Protein AF-A0A2A4N615-F1 (afdb_monomer_lite)

Secondary structure (DSSP, 8-state):
-HHHHHHHHHHHHHHHHHTTTTS-TTHHHHHHHHHHHHHHHHHHHHHHHHHIIIIITTTS-HHHHHHHHHHHHHHHHHHHHHHHHHHHHHIIIII-HHHHHHHHHHHHHHHHHHHHS--HHHH--

pLDDT: mean 89.24, std 6.61, range [60.47, 95.69]

Foldseek 3Di:
DVVVVVVVVVVVVVVCVVCPVVDDPVVVVVVVLVVVVVCLVVVCLVCQLVCQQVPVVVVDDSVVSNVVSVVVSVVVVVCVVVVVVVLVVCCVPPQPPVRSSVVVVVVSVQLVVLVVDPDSVSPVD

Radius of gyration: 18.99 Å; chains: 1; bounding box: 41×28×54 Å

Structure (mmCIF, N/CA/C/O backbone):
data_AF-A0A2A4N615-F1
#
_entry.id   AF-A0A2A4N615-F1
#
loop_
_atom_site.group_PDB
_atom_site.id
_atom_site.type_symbol
_atom_site.label_atom_id
_atom_site.label_alt_id
_atom_site.label_comp_id
_atom_site.label_asym_id
_atom_site.label_entity_id
_atom_site.label_seq_id
_atom_site.pdbx_PDB_ins_code
_atom_site.Cartn_x
_atom_site.Cartn_y
_atom_site.Cartn_z
_atom_site.occupancy
_atom_site.B_iso_or_equiv
_atom_site.auth_seq_id
_atom_site.auth_comp_id
_atom_site.auth_asym_id
_atom_site.auth_atom_id
_atom_site.pdbx_PDB_model_num
ATOM 1 N N . MET A 1 1 ? 21.544 -15.198 14.644 1.00 79.88 1 MET A N 1
ATOM 2 C CA . MET A 1 1 ? 20.299 -14.829 13.930 1.00 79.88 1 MET A CA 1
ATOM 3 C C . MET A 1 1 ? 19.047 -15.210 14.719 1.00 79.88 1 MET A C 1
ATOM 5 O O . MET A 1 1 ? 18.307 -14.312 15.085 1.00 79.88 1 MET A O 1
ATOM 9 N N . ILE A 1 2 ? 18.838 -16.485 15.072 1.00 90.00 2 ILE A N 1
ATOM 10 C CA . ILE A 1 2 ? 17.655 -16.934 15.843 1.00 90.00 2 ILE A CA 1
ATOM 11 C C . ILE A 1 2 ? 17.536 -16.227 17.208 1.00 90.00 2 ILE A C 1
ATOM 13 O O . ILE A 1 2 ? 16.464 -15.747 17.554 1.00 90.00 2 ILE A O 1
ATOM 17 N N . GLY A 1 3 ? 18.645 -16.063 17.940 1.00 92.31 3 GLY A N 1
ATOM 18 C CA . GLY A 1 3 ? 18.641 -15.360 19.232 1.00 92.31 3 GLY A CA 1
ATOM 19 C C . GLY A 1 3 ? 18.181 -13.897 19.164 1.00 92.31 3 GLY A C 1
ATOM 20 O O . GLY A 1 3 ? 17.499 -13.439 20.073 1.00 92.31 3 GLY A O 1
ATOM 21 N N . ALA A 1 4 ? 18.474 -13.190 18.065 1.00 89.44 4 ALA A N 1
ATOM 22 C CA . ALA A 1 4 ? 18.046 -11.802 17.872 1.00 89.44 4 ALA A CA 1
ATOM 23 C C . ALA A 1 4 ? 16.530 -11.707 17.630 1.00 89.44 4 ALA A C 1
ATOM 25 O O . ALA A 1 4 ? 15.853 -10.842 18.180 1.00 89.44 4 ALA A O 1
ATOM 26 N N . TRP A 1 5 ? 15.972 -12.647 16.864 1.00 89.69 5 TRP A N 1
ATOM 27 C CA . TRP A 1 5 ? 14.527 -12.735 16.648 1.00 89.69 5 TRP A CA 1
ATOM 28 C C . TRP A 1 5 ? 13.774 -13.086 17.929 1.00 89.69 5 TRP A C 1
ATOM 30 O O . TRP A 1 5 ? 12.744 -12.482 18.218 1.00 89.69 5 TRP A O 1
ATOM 40 N N . VAL A 1 6 ? 14.319 -13.999 18.736 1.00 92.75 6 VAL A N 1
ATOM 41 C CA . VAL A 1 6 ? 13.751 -14.337 20.047 1.00 92.75 6 VAL A CA 1
ATOM 42 C C . VAL A 1 6 ? 13.791 -13.129 20.986 1.00 92.75 6 VAL A C 1
ATOM 44 O O . VAL A 1 6 ? 12.781 -12.826 21.618 1.00 92.75 6 VAL A O 1
ATOM 47 N N . SER A 1 7 ? 14.902 -12.382 21.039 1.00 91.81 7 SER A N 1
ATOM 48 C CA . SER A 1 7 ? 14.980 -11.174 21.871 1.00 91.81 7 SER A CA 1
ATOM 49 C C . SER A 1 7 ? 13.999 -10.090 21.428 1.00 91.81 7 SER A C 1
ATOM 51 O O . SER A 1 7 ? 13.368 -9.463 22.275 1.00 91.81 7 SER A O 1
ATOM 53 N N . VAL A 1 8 ? 13.817 -9.901 20.116 1.00 89.94 8 VAL A N 1
ATOM 54 C CA . VAL A 1 8 ? 12.837 -8.947 19.576 1.00 89.94 8 VAL A CA 1
ATOM 55 C C . VAL A 1 8 ? 11.418 -9.381 19.929 1.00 89.94 8 VAL A C 1
ATOM 57 O O . VAL A 1 8 ? 10.641 -8.559 20.401 1.00 89.94 8 VAL A O 1
ATOM 60 N N . ALA A 1 9 ? 11.082 -10.663 19.775 1.00 89.38 9 ALA A N 1
ATOM 61 C CA . ALA A 1 9 ? 9.756 -11.174 20.115 1.00 89.38 9 ALA A CA 1
ATOM 62 C C . ALA A 1 9 ? 9.424 -10.971 21.604 1.00 89.38 9 ALA A C 1
ATOM 64 O O . ALA A 1 9 ? 8.332 -10.507 21.937 1.00 89.38 9 ALA A O 1
ATOM 65 N N . ILE A 1 10 ? 10.382 -11.253 22.493 1.00 92.19 10 ILE A N 1
ATOM 66 C CA . ILE A 1 10 ? 10.235 -11.034 23.939 1.00 92.19 10 ILE A CA 1
ATOM 67 C C . ILE A 1 10 ? 10.065 -9.542 24.246 1.00 92.19 10 ILE A C 1
ATOM 69 O O . ILE A 1 10 ? 9.176 -9.170 25.012 1.00 92.19 10 ILE A O 1
ATOM 73 N N . TRP A 1 11 ? 10.882 -8.682 23.636 1.00 91.06 11 TRP A N 1
ATOM 74 C CA . TRP A 1 11 ? 10.827 -7.235 23.840 1.00 91.06 11 TRP A CA 1
ATOM 75 C C . TRP A 1 11 ? 9.506 -6.626 23.355 1.00 91.06 11 TRP A C 1
ATOM 77 O O . TRP A 1 11 ? 8.873 -5.868 24.089 1.00 91.06 11 TRP A O 1
ATOM 87 N N . VAL A 1 12 ? 9.038 -7.017 22.166 1.00 87.44 12 VAL A N 1
ATOM 88 C CA . VAL A 1 12 ? 7.739 -6.595 21.622 1.00 87.44 12 VAL A CA 1
ATOM 89 C C . VAL A 1 12 ? 6.607 -7.047 22.541 1.00 87.44 12 VAL A C 1
ATOM 91 O O . VAL A 1 12 ? 5.756 -6.239 22.906 1.00 87.44 12 VAL A O 1
ATOM 94 N N . PHE A 1 13 ? 6.612 -8.310 22.978 1.00 88.25 13 PHE A N 1
ATOM 95 C CA . PHE A 1 13 ? 5.601 -8.818 23.904 1.00 88.25 13 PHE A CA 1
ATOM 96 C C . PHE A 1 13 ? 5.590 -8.043 25.230 1.00 88.25 13 PHE A C 1
ATOM 98 O O . PHE A 1 13 ? 4.523 -7.678 25.731 1.00 88.25 13 PHE A O 1
ATOM 105 N N . TYR A 1 14 ? 6.771 -7.749 25.779 1.00 90.25 14 TYR A N 1
ATOM 106 C CA . TYR A 1 14 ? 6.914 -6.968 27.003 1.00 90.25 14 TYR A CA 1
ATOM 107 C C . TYR A 1 14 ? 6.340 -5.554 26.852 1.00 90.25 14 TYR A C 1
ATOM 109 O O . TYR A 1 14 ? 5.554 -5.127 27.698 1.00 90.25 14 TYR A O 1
ATOM 117 N N . ILE A 1 15 ? 6.669 -4.852 25.763 1.00 86.31 15 ILE A N 1
ATOM 118 C CA . ILE A 1 15 ? 6.143 -3.507 25.490 1.00 86.31 15 ILE A CA 1
ATOM 119 C C . ILE A 1 15 ? 4.624 -3.536 25.370 1.00 86.31 15 ILE A C 1
ATOM 121 O O . ILE A 1 15 ? 3.945 -2.759 26.039 1.00 86.31 15 ILE A O 1
ATOM 125 N N . LEU A 1 16 ? 4.076 -4.453 24.571 1.00 85.62 16 LEU A N 1
ATOM 126 C CA . LEU A 1 16 ? 2.629 -4.553 24.376 1.00 85.62 16 LEU A CA 1
ATOM 127 C C . LEU A 1 16 ? 1.892 -4.761 25.699 1.00 85.62 16 LEU A C 1
ATOM 129 O O . LEU A 1 16 ? 0.854 -4.146 25.934 1.00 85.62 16 LEU A O 1
ATOM 133 N N . ARG A 1 17 ? 2.444 -5.594 26.587 1.00 84.50 17 ARG A N 1
ATOM 134 C CA . ARG A 1 17 ? 1.855 -5.846 27.903 1.00 84.50 17 ARG A CA 1
ATOM 135 C C . ARG A 1 17 ? 2.011 -4.647 28.837 1.00 84.50 17 ARG A C 1
ATOM 137 O O . ARG A 1 17 ? 1.040 -4.268 29.485 1.00 84.50 17 ARG A O 1
ATOM 144 N N . SER A 1 18 ? 3.188 -4.022 28.860 1.00 86.19 18 SER A N 1
ATOM 145 C CA . SER A 1 18 ? 3.471 -2.830 29.669 1.00 86.19 18 SER A CA 1
ATOM 146 C C . SER A 1 18 ? 2.576 -1.641 29.310 1.00 86.19 18 SER A C 1
ATOM 148 O O . SER A 1 18 ? 2.255 -0.849 30.189 1.00 86.19 18 SER A O 1
ATOM 150 N N . GLN A 1 19 ? 2.171 -1.518 28.046 1.00 82.19 19 GLN A N 1
ATOM 151 C CA . GLN A 1 19 ? 1.382 -0.393 27.539 1.00 82.19 19 GLN A CA 1
ATOM 152 C C . GLN A 1 19 ? -0.134 -0.676 27.478 1.00 82.19 19 GLN A C 1
ATOM 154 O O . GLN A 1 19 ? -0.917 0.213 27.142 1.00 82.19 19 GLN A O 1
ATOM 159 N N . SER A 1 20 ? -0.566 -1.897 27.816 1.00 77.75 20 SER A N 1
ATOM 160 C CA . SER A 1 20 ? -1.962 -2.347 27.661 1.00 77.75 20 SER A CA 1
ATOM 161 C C . SER A 1 20 ? -2.978 -1.645 28.571 1.00 77.75 20 SER A C 1
ATOM 163 O O . SER A 1 20 ? -4.147 -1.555 28.206 1.00 77.75 20 SER A O 1
ATOM 165 N N . GLU A 1 21 ? -2.535 -1.122 29.717 1.00 78.00 21 GLU A N 1
ATOM 166 C CA . GLU A 1 21 ? -3.373 -0.360 30.659 1.00 78.00 21 GLU A CA 1
ATOM 167 C C . GLU A 1 21 ? -3.450 1.135 30.298 1.00 78.00 21 GLU A C 1
ATOM 169 O O . GLU A 1 21 ? -4.367 1.838 30.713 1.00 78.00 21 GLU A O 1
ATOM 174 N N . VAL A 1 22 ? -2.488 1.631 29.511 1.00 87.62 22 VAL A N 1
ATOM 175 C CA . VAL A 1 22 ? -2.382 3.047 29.117 1.00 87.62 22 VAL A CA 1
ATOM 176 C C . VAL A 1 22 ? -3.151 3.320 27.822 1.00 87.62 22 VAL A C 1
ATOM 178 O O . VAL A 1 22 ? -3.717 4.398 27.644 1.00 87.62 22 VAL A O 1
ATOM 181 N N . HIS A 1 23 ? -3.192 2.343 26.913 1.00 86.31 23 HIS A N 1
ATOM 182 C CA . HIS A 1 23 ? -3.772 2.498 25.583 1.00 86.31 23 HIS A CA 1
ATOM 183 C C . HIS A 1 23 ? -5.015 1.623 25.365 1.00 86.31 23 HIS A C 1
ATOM 185 O O . HIS A 1 23 ? -5.049 0.468 25.790 1.00 86.31 23 HIS A O 1
ATOM 191 N N . PRO A 1 24 ? -6.030 2.117 24.628 1.00 89.38 24 PRO A N 1
ATOM 192 C CA . PRO A 1 24 ? -7.180 1.309 24.245 1.00 89.38 24 PRO A CA 1
ATOM 193 C C . PRO A 1 24 ? -6.777 0.019 23.524 1.00 89.38 24 PRO A C 1
ATOM 195 O O . PRO A 1 24 ? -5.940 0.032 22.620 1.00 89.38 24 PRO A O 1
ATOM 198 N N . LYS A 1 25 ? -7.465 -1.086 23.836 1.00 85.25 25 LYS A N 1
ATOM 199 C CA . LYS A 1 25 ? -7.212 -2.414 23.238 1.00 85.25 25 LYS A CA 1
ATOM 200 C C . LYS A 1 25 ? -7.269 -2.428 21.702 1.00 85.25 25 LYS A C 1
ATOM 202 O O . LYS A 1 25 ? -6.658 -3.291 21.083 1.00 85.25 25 LYS A O 1
ATOM 207 N N . ALA A 1 26 ? -7.978 -1.477 21.088 1.00 85.75 26 ALA A N 1
ATOM 208 C CA . ALA A 1 26 ? -8.076 -1.326 19.636 1.00 85.75 26 ALA A CA 1
ATOM 209 C C . ALA A 1 26 ? -6.785 -0.811 18.968 1.00 85.75 26 ALA A C 1
ATOM 211 O O . ALA A 1 26 ? -6.605 -1.026 17.773 1.00 85.75 26 ALA A O 1
ATOM 212 N N . ILE A 1 27 ? -5.870 -0.175 19.710 1.00 87.31 27 ILE A N 1
ATOM 213 C CA . ILE A 1 27 ? -4.615 0.346 19.147 1.00 87.31 27 ILE A CA 1
ATOM 214 C C . ILE A 1 27 ? -3.674 -0.785 18.740 1.00 87.31 27 ILE A C 1
ATOM 216 O O . ILE A 1 27 ? -3.033 -0.685 17.704 1.00 87.31 27 ILE A O 1
ATOM 220 N N . VAL A 1 28 ? -3.618 -1.880 19.502 1.00 87.00 28 VAL A N 1
ATOM 221 C CA . VAL A 1 28 ? -2.733 -3.016 19.195 1.00 87.00 28 VAL A CA 1
ATOM 222 C C . VAL A 1 28 ? -2.991 -3.596 17.793 1.00 87.00 28 VAL A C 1
ATOM 224 O O . VAL A 1 28 ? -2.048 -3.646 17.003 1.00 87.00 28 VAL A O 1
ATOM 227 N N . PRO A 1 29 ? -4.223 -3.995 17.412 1.00 88.06 29 PRO A N 1
ATOM 228 C CA . PRO A 1 29 ? -4.472 -4.497 16.062 1.00 88.06 29 PRO A CA 1
ATOM 229 C C . PRO A 1 29 ? -4.278 -3.429 14.976 1.00 88.06 29 PRO A C 1
ATOM 231 O O . PRO A 1 29 ? -3.822 -3.772 13.890 1.00 88.06 29 PRO A O 1
ATOM 234 N N . LEU A 1 30 ? -4.568 -2.151 15.253 1.00 89.19 30 LEU A N 1
ATOM 235 C CA . LEU A 1 30 ? -4.320 -1.056 14.303 1.00 89.19 30 LEU A CA 1
ATOM 236 C C . LEU A 1 30 ? -2.823 -0.831 14.067 1.00 89.19 30 LEU A C 1
ATOM 238 O O . LEU A 1 30 ? -2.405 -0.672 12.927 1.00 89.19 30 LEU A O 1
ATOM 242 N N . PHE A 1 31 ? -2.016 -0.881 15.126 1.00 89.56 31 PHE A N 1
ATOM 243 C CA . PHE A 1 31 ? -0.564 -0.777 15.041 1.00 89.56 31 PHE A CA 1
ATOM 244 C C . PHE A 1 31 ? 0.012 -1.889 14.170 1.00 89.56 31 PHE A C 1
ATOM 246 O O . PHE A 1 31 ? 0.799 -1.620 13.270 1.00 89.56 31 PHE A O 1
ATOM 253 N N . PHE A 1 32 ? -0.399 -3.136 14.407 1.00 89.62 32 PHE A N 1
ATOM 254 C CA . PHE A 1 32 ? 0.071 -4.252 13.593 1.00 89.62 32 PHE A CA 1
ATOM 255 C C . PHE A 1 32 ? -0.407 -4.153 12.145 1.00 89.62 32 PHE A C 1
ATOM 257 O O . PHE A 1 32 ? 0.379 -4.435 11.246 1.00 89.62 32 PHE A O 1
ATOM 264 N N . ALA A 1 33 ? -1.652 -3.732 11.908 1.00 90.62 33 ALA A N 1
ATOM 265 C CA . ALA A 1 33 ? -2.156 -3.516 10.554 1.00 90.62 33 ALA A CA 1
ATOM 266 C C . ALA A 1 33 ? -1.309 -2.477 9.799 1.00 90.62 33 ALA A C 1
ATOM 268 O O . ALA A 1 33 ? -0.833 -2.764 8.705 1.00 90.62 33 ALA A O 1
ATOM 269 N N . GLU A 1 34 ? -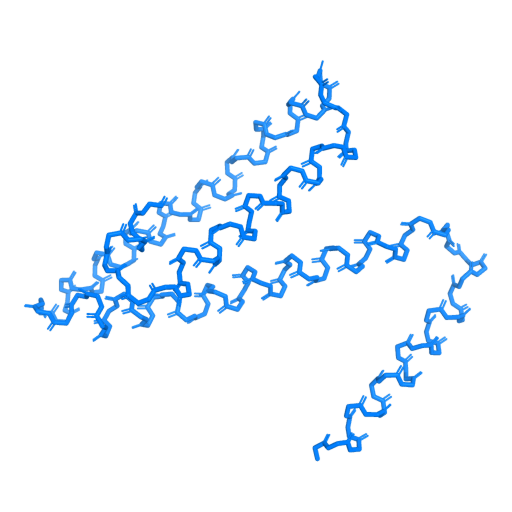1.051 -1.324 10.419 1.00 92.88 34 GLU A N 1
ATOM 270 C CA . GLU A 1 34 ? -0.220 -0.257 9.851 1.00 92.88 34 GLU A CA 1
ATOM 271 C C . GLU A 1 34 ? 1.237 -0.703 9.653 1.00 92.88 34 GLU A C 1
ATOM 273 O O . GLU A 1 34 ? 1.858 -0.420 8.633 1.00 92.88 34 GLU A O 1
ATOM 278 N N . MET A 1 35 ? 1.802 -1.431 10.619 1.00 93.62 35 MET A N 1
ATOM 279 C CA . MET A 1 35 ? 3.173 -1.935 10.538 1.00 93.62 35 MET A CA 1
ATOM 280 C C . MET A 1 35 ? 3.351 -2.882 9.346 1.00 93.62 35 MET A C 1
ATOM 282 O O . MET A 1 35 ? 4.326 -2.757 8.606 1.00 93.62 35 MET A O 1
ATOM 286 N N . TRP A 1 36 ? 2.422 -3.824 9.156 1.00 93.06 36 TRP A N 1
ATOM 287 C CA . TRP A 1 36 ? 2.485 -4.783 8.052 1.00 93.06 36 TRP A CA 1
ATOM 288 C C . TRP A 1 36 ? 2.207 -4.140 6.694 1.00 93.06 36 TRP A C 1
ATOM 290 O O . TRP A 1 36 ? 2.870 -4.499 5.722 1.00 93.06 36 TRP A O 1
ATOM 300 N N . GLU A 1 37 ? 1.289 -3.174 6.632 1.00 93.81 37 GLU A N 1
ATOM 301 C CA . GLU A 1 37 ? 1.053 -2.360 5.435 1.00 93.81 37 GLU A CA 1
ATOM 302 C C . GLU A 1 37 ? 2.346 -1.656 5.006 1.00 93.81 37 GLU A C 1
ATOM 304 O O . GLU A 1 37 ? 2.845 -1.897 3.904 1.00 93.81 37 GLU A O 1
ATOM 309 N N . ARG A 1 38 ? 2.981 -0.916 5.922 1.00 94.81 38 ARG A N 1
ATOM 310 C CA . ARG A 1 38 ? 4.227 -0.192 5.640 1.00 94.81 38 ARG A CA 1
ATOM 311 C C . ARG A 1 38 ? 5.366 -1.125 5.268 1.00 94.81 38 ARG A C 1
ATOM 313 O O . ARG A 1 38 ? 6.120 -0.828 4.344 1.00 94.81 38 ARG A O 1
ATOM 320 N N . PHE A 1 39 ? 5.510 -2.248 5.973 1.00 92.94 39 PHE A N 1
ATOM 321 C CA . PHE A 1 39 ? 6.520 -3.252 5.642 1.00 92.94 39 PHE A CA 1
ATOM 322 C C . PHE A 1 39 ? 6.359 -3.744 4.198 1.00 92.94 39 PHE A C 1
ATOM 324 O O . PHE A 1 39 ? 7.335 -3.756 3.446 1.00 92.94 39 PHE A O 1
ATOM 331 N N . SER A 1 40 ? 5.133 -4.084 3.793 1.00 92.19 40 SER A N 1
ATOM 332 C CA . SER A 1 40 ? 4.831 -4.547 2.436 1.00 92.19 40 SER A CA 1
ATOM 333 C C . SER A 1 40 ? 5.102 -3.463 1.390 1.00 92.19 40 SER A C 1
ATOM 335 O O . SER A 1 40 ? 5.784 -3.709 0.392 1.00 92.19 40 SER A O 1
ATOM 337 N N . PHE A 1 41 ? 4.639 -2.238 1.653 1.00 91.44 41 PHE A N 1
ATOM 338 C CA . PHE A 1 41 ? 4.807 -1.098 0.759 1.00 91.44 41 PHE A CA 1
ATOM 339 C C . PHE A 1 41 ? 6.283 -0.753 0.530 1.00 91.44 41 PHE A C 1
ATOM 341 O O . PHE A 1 41 ? 6.738 -0.690 -0.613 1.00 91.44 41 PHE A O 1
ATOM 348 N N . TYR A 1 42 ? 7.063 -0.567 1.600 1.00 92.31 42 TYR A N 1
ATOM 349 C CA . TYR A 1 42 ? 8.480 -0.218 1.474 1.00 92.31 42 TYR A CA 1
ATOM 350 C C . TYR A 1 42 ? 9.325 -1.380 0.946 1.00 92.31 42 TYR A C 1
ATOM 352 O O . TYR A 1 42 ? 10.256 -1.137 0.178 1.00 92.31 42 TYR A O 1
ATOM 360 N N . GLY A 1 43 ? 8.990 -2.623 1.307 1.00 91.56 43 GLY A N 1
ATOM 361 C CA . GLY A 1 43 ? 9.662 -3.813 0.788 1.00 91.56 43 GLY A CA 1
ATOM 362 C C . GLY A 1 43 ? 9.522 -3.929 -0.728 1.00 91.56 43 GLY A C 1
ATOM 363 O O . GLY A 1 43 ? 10.521 -4.058 -1.435 1.00 91.56 43 GLY A O 1
ATOM 364 N N . MET A 1 44 ? 8.299 -3.782 -1.242 1.00 92.00 44 MET A N 1
ATOM 365 C CA . MET A 1 44 ? 8.066 -3.752 -2.684 1.00 92.00 44 MET A CA 1
ATOM 366 C C . MET A 1 44 ? 8.757 -2.554 -3.334 1.00 92.00 44 MET A C 1
ATOM 368 O O . MET A 1 44 ? 9.502 -2.733 -4.292 1.00 92.00 44 MET A O 1
ATOM 372 N N . ARG A 1 45 ? 8.600 -1.349 -2.776 1.00 89.19 45 ARG A N 1
ATOM 373 C CA . ARG A 1 45 ? 9.190 -0.113 -3.314 1.00 89.19 45 ARG A CA 1
ATOM 374 C C . ARG A 1 45 ? 10.713 -0.203 -3.476 1.00 89.19 45 ARG A C 1
ATOM 376 O O . ARG A 1 45 ? 11.250 0.384 -4.414 1.00 89.19 45 ARG A O 1
ATOM 383 N N . ALA A 1 46 ? 11.397 -0.913 -2.577 1.00 89.38 46 ALA A N 1
ATOM 384 C CA . ALA A 1 46 ? 12.844 -1.109 -2.625 1.00 89.38 46 ALA A CA 1
ATOM 385 C C . ALA A 1 46 ? 13.289 -2.025 -3.778 1.00 89.38 46 ALA A C 1
ATOM 387 O O . ALA A 1 46 ? 14.335 -1.791 -4.378 1.00 89.38 46 ALA A O 1
ATOM 388 N N . LEU A 1 47 ? 12.498 -3.053 -4.095 1.00 90.44 47 LEU A N 1
ATOM 389 C CA . LEU A 1 47 ? 12.838 -4.051 -5.111 1.00 90.44 47 LEU A CA 1
ATOM 390 C C . LEU A 1 47 ? 12.246 -3.730 -6.489 1.00 90.44 47 LEU A C 1
ATOM 392 O O . LEU A 1 47 ? 12.823 -4.122 -7.498 1.00 90.44 47 LEU A O 1
ATOM 396 N N . LEU A 1 48 ? 11.140 -2.986 -6.552 1.00 89.38 48 LEU A N 1
ATOM 397 C CA . LEU A 1 48 ? 10.371 -2.760 -7.776 1.00 89.38 48 LEU A CA 1
ATOM 398 C C . LEU A 1 48 ? 11.196 -2.093 -8.881 1.00 89.38 48 LEU A C 1
ATOM 400 O O . LEU A 1 48 ? 11.206 -2.574 -10.007 1.00 89.38 48 LEU A O 1
ATOM 404 N N . ILE A 1 49 ? 11.918 -1.008 -8.577 1.00 91.12 49 ILE A N 1
ATOM 405 C CA . ILE A 1 49 ? 12.752 -0.323 -9.583 1.00 91.12 49 ILE A CA 1
ATOM 406 C C . ILE A 1 49 ? 13.888 -1.232 -10.061 1.00 91.12 49 ILE A C 1
ATOM 408 O O . ILE A 1 49 ? 14.186 -1.271 -11.255 1.00 91.12 49 ILE A O 1
ATOM 412 N N . LEU A 1 50 ? 14.513 -1.977 -9.145 1.00 90.81 50 LEU A N 1
ATOM 413 C CA . LEU A 1 50 ? 15.587 -2.905 -9.496 1.00 90.81 50 LEU A CA 1
ATOM 414 C C . LEU A 1 50 ? 15.064 -4.001 -10.425 1.00 90.81 50 LEU A C 1
ATOM 416 O O . LEU A 1 50 ? 15.682 -4.273 -11.446 1.00 90.81 50 LEU A O 1
ATOM 420 N N . TYR A 1 51 ? 13.893 -4.558 -10.122 1.00 89.62 51 TYR A N 1
ATOM 421 C CA . TYR A 1 51 ? 13.229 -5.536 -10.976 1.00 89.62 51 TYR A CA 1
ATOM 422 C C . TYR A 1 51 ? 12.872 -4.951 -12.349 1.00 89.62 51 TYR A C 1
ATOM 424 O O . TYR A 1 51 ? 13.192 -5.545 -13.377 1.00 89.62 51 TYR A O 1
ATOM 432 N N . MET A 1 52 ? 12.276 -3.754 -12.388 1.00 90.56 52 MET A N 1
ATOM 433 C CA . MET A 1 52 ? 11.900 -3.111 -13.649 1.00 90.56 52 MET A CA 1
ATOM 434 C C . MET A 1 52 ? 13.112 -2.848 -14.550 1.00 90.56 52 MET A C 1
ATOM 436 O O . MET A 1 52 ? 13.061 -3.098 -15.748 1.00 90.56 52 MET A O 1
ATOM 440 N N . THR A 1 53 ? 14.214 -2.357 -13.984 1.00 91.88 53 THR A N 1
ATOM 441 C CA . THR A 1 53 ? 15.407 -2.001 -14.767 1.00 91.88 53 THR A CA 1
ATOM 442 C C . THR A 1 53 ? 16.248 -3.214 -15.159 1.00 91.88 53 THR A C 1
ATOM 444 O O . THR A 1 53 ? 16.833 -3.208 -16.239 1.00 91.88 53 THR A O 1
ATOM 447 N N . LYS A 1 54 ? 16.331 -4.249 -14.308 1.00 88.62 54 LYS A N 1
ATOM 448 C CA . LYS A 1 54 ? 17.199 -5.418 -14.538 1.00 88.62 54 LYS A CA 1
ATOM 449 C C . LYS A 1 54 ? 16.530 -6.580 -15.250 1.00 88.62 54 LYS A C 1
ATOM 451 O O . LYS A 1 54 ? 17.202 -7.228 -16.040 1.00 88.62 54 LYS A O 1
ATOM 456 N N . GLU A 1 55 ? 15.252 -6.827 -14.988 1.00 87.56 55 GLU A N 1
ATOM 457 C CA . GLU A 1 55 ? 14.537 -7.983 -15.535 1.00 87.56 55 GLU A CA 1
ATOM 458 C C . GLU A 1 55 ? 13.513 -7.539 -16.583 1.00 87.56 55 GLU A C 1
ATOM 460 O O . GLU A 1 55 ? 13.569 -7.957 -17.738 1.00 87.56 55 GLU A O 1
ATOM 465 N N . LEU A 1 56 ? 12.610 -6.623 -16.219 1.00 85.38 56 LEU A N 1
ATOM 466 C CA . LEU A 1 56 ? 11.479 -6.252 -17.077 1.00 85.38 56 LEU A CA 1
ATOM 467 C C . LEU A 1 56 ? 11.906 -5.516 -18.353 1.00 85.38 56 LEU A C 1
ATOM 469 O O . LEU A 1 56 ? 11.387 -5.791 -19.432 1.00 85.38 56 LEU A O 1
ATOM 473 N N . PHE A 1 57 ? 12.843 -4.576 -18.233 1.00 90.00 57 PHE A N 1
ATOM 474 C CA . PHE A 1 57 ? 13.354 -3.760 -19.337 1.00 90.00 57 PHE A CA 1
ATOM 475 C C . PHE A 1 57 ? 14.767 -4.161 -19.768 1.00 90.00 57 PHE A C 1
ATOM 477 O O . PHE A 1 57 ? 15.474 -3.361 -20.376 1.00 90.00 57 PHE A O 1
ATOM 484 N N . ALA A 1 58 ? 15.166 -5.411 -19.514 1.00 87.69 58 ALA A N 1
ATOM 485 C CA . ALA A 1 58 ? 16.497 -5.926 -19.850 1.00 87.69 58 ALA A CA 1
ATOM 486 C C . ALA A 1 58 ? 16.857 -5.819 -21.347 1.00 87.69 58 ALA A C 1
ATOM 488 O O . ALA A 1 58 ? 18.030 -5.839 -21.710 1.00 87.69 58 ALA A O 1
ATOM 489 N N . TYR A 1 59 ? 15.852 -5.718 -22.224 1.00 88.94 59 TYR A N 1
ATOM 490 C CA . TYR A 1 59 ? 16.017 -5.583 -23.673 1.00 88.94 59 TYR A CA 1
ATOM 491 C C . TYR A 1 59 ? 16.271 -4.138 -24.148 1.00 88.94 59 TYR A C 1
ATOM 493 O O . TYR A 1 59 ? 16.551 -3.934 -25.329 1.00 88.94 59 TYR A O 1
ATOM 501 N N . LEU A 1 60 ? 16.140 -3.140 -23.268 1.00 91.31 60 LEU A N 1
ATOM 502 C CA . LEU A 1 60 ? 16.396 -1.726 -23.562 1.00 91.31 60 LEU A CA 1
ATOM 503 C C . LEU A 1 60 ? 17.821 -1.324 -23.167 1.00 91.31 60 LEU A C 1
ATOM 505 O O . LEU A 1 60 ? 18.500 -2.026 -22.416 1.00 91.31 60 LEU A O 1
ATOM 509 N N . SER A 1 61 ? 18.280 -0.160 -23.636 1.00 94.00 61 SER A N 1
ATOM 510 C CA . SER A 1 61 ? 19.494 0.432 -23.070 1.00 94.00 61 SER A CA 1
ATOM 511 C C . SER A 1 61 ? 19.263 0.829 -21.605 1.00 94.00 61 SER A C 1
ATOM 513 O O . SER A 1 61 ? 18.145 1.166 -21.212 1.00 94.00 61 SER A O 1
ATOM 515 N N . GLN A 1 62 ? 20.320 0.824 -20.783 1.00 91.12 62 GLN A N 1
ATOM 516 C CA . GLN A 1 62 ? 20.201 1.135 -19.350 1.00 91.12 62 GLN A CA 1
ATOM 517 C C . GLN A 1 62 ? 19.554 2.511 -19.109 1.00 91.12 62 GLN A C 1
ATOM 519 O O . GLN A 1 62 ? 18.708 2.636 -18.231 1.00 91.12 62 GLN A O 1
ATOM 524 N N . ALA A 1 63 ? 19.890 3.517 -19.924 1.00 93.44 63 ALA A N 1
ATOM 525 C CA . ALA A 1 63 ? 19.309 4.854 -19.809 1.00 93.44 63 ALA A CA 1
ATOM 526 C C . ALA A 1 63 ? 17.792 4.864 -20.080 1.00 93.44 63 ALA A C 1
ATOM 528 O O . ALA A 1 63 ? 17.039 5.483 -19.332 1.00 93.44 63 ALA A O 1
ATOM 529 N N . GLU A 1 64 ? 17.331 4.142 -21.106 1.00 93.62 64 GLU A N 1
ATOM 530 C CA . GLU A 1 64 ? 15.903 4.042 -21.439 1.00 93.62 64 GLU A CA 1
ATOM 531 C C . GLU A 1 64 ? 15.124 3.216 -20.405 1.00 93.62 64 GLU A C 1
ATOM 533 O O . GLU A 1 64 ? 13.981 3.544 -20.071 1.00 93.62 64 GLU A O 1
ATOM 538 N N . ALA A 1 65 ? 15.731 2.142 -19.890 1.00 93.25 65 ALA A N 1
ATOM 539 C CA . ALA A 1 65 ? 15.154 1.318 -18.833 1.00 93.25 65 ALA A CA 1
ATOM 540 C C . ALA A 1 65 ? 14.960 2.126 -17.540 1.00 93.25 65 ALA A C 1
ATOM 542 O O . ALA A 1 65 ? 13.884 2.071 -16.940 1.00 93.25 65 ALA A O 1
ATOM 543 N N . ASP A 1 66 ? 15.968 2.911 -17.146 1.00 93.06 66 ASP A N 1
ATOM 544 C CA . ASP A 1 66 ? 15.916 3.772 -15.963 1.00 93.06 66 ASP A CA 1
ATOM 545 C C . ASP A 1 66 ? 14.846 4.860 -16.114 1.00 93.06 66 ASP A C 1
ATOM 547 O O . ASP A 1 66 ? 14.030 5.049 -15.210 1.00 93.06 66 ASP A O 1
ATOM 551 N N . GLU A 1 67 ? 14.786 5.532 -17.269 1.00 94.88 67 GLU A N 1
ATOM 552 C CA . GLU A 1 67 ? 13.780 6.562 -17.545 1.00 94.88 67 GLU A CA 1
ATOM 553 C C . GLU A 1 67 ? 12.353 6.004 -17.425 1.00 94.88 67 GLU A C 1
ATOM 555 O O . GLU A 1 67 ? 11.513 6.565 -16.713 1.00 94.88 67 GLU A O 1
ATOM 560 N N . LYS A 1 68 ? 12.079 4.856 -18.061 1.00 92.88 68 LYS A N 1
ATOM 561 C CA . LYS A 1 68 ? 10.765 4.200 -17.988 1.00 92.88 68 LYS A CA 1
ATOM 562 C C . LYS A 1 68 ? 10.423 3.743 -16.573 1.00 92.88 68 LYS A C 1
ATOM 564 O O . LYS A 1 68 ? 9.305 3.984 -16.115 1.00 92.88 68 LYS A O 1
ATOM 569 N N . ALA A 1 69 ? 11.361 3.101 -15.878 1.00 92.88 69 ALA A N 1
ATOM 570 C CA . ALA A 1 69 ? 11.155 2.610 -14.518 1.00 92.88 69 ALA A CA 1
ATOM 571 C C . ALA A 1 69 ? 10.861 3.757 -13.540 1.00 92.88 69 ALA A C 1
ATOM 573 O O . ALA A 1 69 ? 9.928 3.662 -12.741 1.00 92.88 69 ALA A O 1
ATOM 574 N N . ILE A 1 70 ? 11.606 4.863 -13.634 1.00 93.12 70 ILE A N 1
ATOM 575 C CA . ILE A 1 70 ? 11.381 6.066 -12.824 1.00 93.12 70 ILE A CA 1
ATOM 576 C C . ILE A 1 70 ? 10.027 6.698 -13.162 1.00 93.12 70 ILE A C 1
ATOM 578 O O . ILE A 1 70 ? 9.302 7.093 -12.248 1.00 93.12 70 ILE A O 1
ATOM 582 N N . GLY A 1 71 ? 9.650 6.756 -14.443 1.00 94.31 71 GLY A N 1
ATOM 583 C CA . GLY A 1 71 ? 8.347 7.265 -14.873 1.00 94.31 71 GLY A CA 1
ATOM 584 C C . GLY A 1 71 ? 7.175 6.475 -14.278 1.00 94.31 71 GLY A C 1
ATOM 585 O O . GLY A 1 71 ? 6.276 7.063 -13.673 1.00 94.31 71 GLY A O 1
ATOM 586 N N . ILE A 1 72 ? 7.215 5.140 -14.378 1.00 92.50 72 ILE A N 1
ATOM 587 C CA . ILE A 1 72 ? 6.201 4.247 -13.787 1.00 92.50 72 ILE A CA 1
ATOM 588 C C . ILE A 1 72 ? 6.164 4.414 -12.268 1.00 92.50 72 ILE A C 1
ATOM 590 O O . ILE A 1 72 ? 5.095 4.563 -11.680 1.00 92.50 72 ILE A O 1
ATOM 594 N N . TYR A 1 73 ? 7.329 4.448 -11.626 1.00 92.50 73 TYR A N 1
ATOM 595 C CA . TYR A 1 73 ? 7.430 4.631 -10.185 1.00 92.50 73 TYR A CA 1
ATOM 596 C C . TYR A 1 73 ? 6.870 5.978 -9.708 1.00 92.50 73 TYR A C 1
ATOM 598 O O . TYR A 1 73 ? 6.198 6.041 -8.677 1.00 92.50 73 TYR A O 1
ATOM 606 N N . GLY A 1 74 ? 7.115 7.058 -10.454 1.00 93.75 74 GLY A N 1
ATOM 607 C CA . GLY A 1 74 ? 6.565 8.381 -10.169 1.00 93.75 74 GLY A CA 1
ATOM 608 C C . GLY A 1 74 ? 5.041 8.402 -10.273 1.00 93.75 74 GLY A C 1
ATOM 609 O O . GLY A 1 74 ? 4.370 8.902 -9.368 1.00 93.75 74 GLY A O 1
ATOM 610 N N . ALA A 1 75 ? 4.488 7.794 -11.328 1.00 94.12 75 ALA A N 1
ATOM 611 C CA . ALA A 1 75 ? 3.043 7.641 -11.494 1.00 94.12 75 ALA A CA 1
ATOM 612 C C . ALA A 1 75 ? 2.425 6.790 -10.371 1.00 94.12 75 ALA A C 1
ATOM 614 O O . ALA A 1 75 ? 1.418 7.186 -9.780 1.00 94.12 75 ALA A O 1
ATOM 615 N N . TYR A 1 76 ? 3.063 5.671 -10.016 1.00 91.31 76 TYR A N 1
ATOM 616 C CA . TYR A 1 76 ? 2.662 4.837 -8.884 1.00 91.31 76 TYR A CA 1
ATOM 617 C C . TYR A 1 76 ? 2.635 5.637 -7.575 1.00 91.31 76 TYR A C 1
ATOM 619 O O . TYR A 1 76 ? 1.625 5.640 -6.874 1.00 91.31 76 TYR A O 1
ATOM 627 N N . GLY A 1 77 ? 3.700 6.386 -7.273 1.00 92.19 77 GLY A N 1
ATOM 628 C CA . GLY A 1 77 ? 3.765 7.238 -6.086 1.00 92.19 77 GLY A CA 1
ATOM 629 C C . GLY A 1 77 ? 2.644 8.280 -6.046 1.00 92.19 77 GLY A C 1
ATOM 630 O O . GLY A 1 77 ? 1.993 8.444 -5.016 1.00 92.19 77 GLY A O 1
ATOM 631 N N . ALA A 1 78 ? 2.363 8.939 -7.172 1.00 95.06 78 ALA A N 1
ATOM 632 C CA . ALA A 1 78 ? 1.269 9.902 -7.269 1.00 95.06 78 ALA A CA 1
ATOM 633 C C . ALA A 1 78 ? -0.097 9.258 -6.975 1.00 95.06 78 ALA A C 1
ATOM 635 O O . ALA A 1 78 ? -0.894 9.821 -6.223 1.00 95.06 78 ALA A O 1
ATOM 636 N N . LEU A 1 79 ? -0.355 8.059 -7.506 1.00 93.06 79 LEU A N 1
ATOM 637 C CA . LEU A 1 79 ? -1.592 7.320 -7.244 1.00 93.06 79 LEU A CA 1
ATOM 638 C C . LEU A 1 79 ? -1.696 6.870 -5.786 1.00 93.06 79 LEU A C 1
ATOM 640 O O . LEU A 1 79 ? -2.758 7.013 -5.185 1.00 93.06 79 LEU A O 1
ATOM 644 N N . VAL A 1 80 ? -0.614 6.385 -5.179 1.00 92.88 80 VAL A N 1
ATOM 645 C CA . VAL A 1 80 ? -0.608 5.974 -3.765 1.00 92.88 80 VAL A CA 1
ATOM 646 C C . VAL A 1 80 ? -0.896 7.149 -2.833 1.00 92.88 80 VAL A C 1
ATOM 648 O O . VAL A 1 80 ? -1.584 6.971 -1.835 1.00 92.88 80 VAL A O 1
ATOM 651 N N . TYR A 1 81 ? -0.433 8.358 -3.157 1.00 92.00 81 TYR A N 1
ATOM 652 C CA . TYR A 1 81 ? -0.763 9.547 -2.366 1.00 92.00 81 TYR A CA 1
ATOM 653 C C . TYR A 1 81 ? -2.126 10.163 -2.720 1.00 92.00 81 TYR A C 1
ATOM 655 O O . TYR A 1 81 ? -2.736 10.810 -1.870 1.00 92.00 81 TYR A O 1
ATOM 663 N N . GLY A 1 82 ? -2.633 9.956 -3.939 1.00 94.94 82 GLY A N 1
ATOM 664 C CA . GLY A 1 82 ? -3.931 10.482 -4.378 1.00 94.94 82 GLY A CA 1
ATOM 665 C C . GLY A 1 82 ? -5.129 9.610 -3.989 1.00 94.94 82 GLY A C 1
ATOM 666 O O . GLY A 1 82 ? -6.166 10.118 -3.560 1.00 94.94 82 GLY A O 1
ATOM 667 N N . THR A 1 83 ? -4.998 8.289 -4.094 1.00 93.88 83 THR A N 1
ATOM 668 C CA . THR A 1 83 ? -6.072 7.323 -3.807 1.00 93.88 83 THR A CA 1
ATOM 669 C C . THR A 1 83 ? -6.619 7.367 -2.373 1.00 93.88 83 THR A C 1
ATOM 671 O O . THR A 1 83 ? -7.829 7.167 -2.236 1.00 93.88 83 THR A O 1
ATOM 674 N N . PRO A 1 84 ? -5.857 7.714 -1.311 1.00 93.12 84 PRO A N 1
ATOM 675 C CA . PRO A 1 84 ? -6.397 7.871 0.038 1.00 93.12 84 PRO A CA 1
ATOM 676 C C . PRO A 1 84 ? -7.474 8.950 0.139 1.00 93.12 84 PRO A C 1
ATOM 678 O O . PRO A 1 84 ? -8.384 8.807 0.948 1.00 93.12 84 PRO A O 1
ATOM 681 N N . VAL A 1 85 ? -7.432 9.991 -0.703 1.00 94.50 85 VAL A N 1
ATOM 682 C CA . VAL A 1 85 ? -8.488 11.018 -0.740 1.00 94.50 85 VAL A CA 1
ATOM 683 C C . VAL A 1 85 ? -9.819 10.385 -1.144 1.00 94.50 85 VAL A C 1
ATOM 685 O O . VAL A 1 85 ? -10.840 10.581 -0.489 1.00 94.50 85 VAL A O 1
ATOM 688 N N . ILE A 1 86 ? -9.796 9.566 -2.196 1.00 94.00 86 ILE A N 1
ATOM 689 C CA . ILE A 1 86 ? -10.972 8.839 -2.683 1.00 94.00 86 ILE A CA 1
ATOM 690 C C . ILE A 1 86 ? -11.391 7.780 -1.655 1.00 94.00 86 ILE A C 1
ATOM 692 O O . ILE A 1 86 ? -12.570 7.672 -1.320 1.00 94.00 86 ILE A O 1
ATOM 696 N N . GLY A 1 87 ? -10.426 7.038 -1.105 1.00 93.62 87 GLY A N 1
ATOM 697 C CA . GLY A 1 87 ? -10.656 6.023 -0.079 1.00 93.62 87 GLY A CA 1
ATOM 698 C C . GLY A 1 87 ? -11.307 6.587 1.185 1.00 93.62 87 GLY A C 1
ATOM 699 O O . GLY A 1 87 ? -12.232 5.973 1.710 1.00 93.62 87 GLY A O 1
ATOM 700 N N . GLY A 1 88 ? -10.893 7.777 1.627 1.00 94.31 88 GLY A N 1
ATOM 701 C CA . GLY A 1 88 ? -11.483 8.491 2.760 1.00 94.31 88 GLY A CA 1
ATOM 702 C C . GLY A 1 88 ? -12.939 8.871 2.504 1.00 94.31 88 GLY A C 1
ATOM 703 O O . GLY A 1 88 ? -13.806 8.553 3.310 1.00 94.31 88 GLY A O 1
ATOM 704 N N . ILE A 1 89 ? -13.243 9.431 1.327 1.00 95.50 89 ILE A N 1
ATOM 705 C CA . ILE A 1 89 ? -14.627 9.761 0.946 1.00 95.50 89 ILE A CA 1
ATOM 706 C C . ILE A 1 89 ? -15.513 8.504 0.934 1.00 95.50 89 ILE A C 1
ATOM 708 O O . ILE A 1 89 ? -16.651 8.540 1.410 1.00 95.50 89 ILE A O 1
ATOM 712 N N . ILE A 1 90 ? -15.005 7.385 0.407 1.00 94.62 90 ILE A N 1
ATOM 713 C CA . ILE A 1 90 ? -15.724 6.102 0.388 1.00 94.62 90 ILE A CA 1
ATOM 714 C C . ILE A 1 90 ? -15.925 5.563 1.813 1.00 94.62 90 ILE A C 1
ATOM 716 O O . ILE A 1 90 ? -17.007 5.057 2.134 1.00 94.62 90 ILE A O 1
ATOM 720 N N . ALA A 1 91 ? -14.907 5.669 2.670 1.00 95.62 91 ALA A N 1
ATOM 721 C CA . ALA A 1 91 ? -14.983 5.252 4.064 1.00 95.62 91 ALA A CA 1
ATOM 722 C C . ALA A 1 91 ? -16.035 6.061 4.833 1.00 95.62 91 ALA A C 1
ATOM 724 O O . ALA A 1 91 ? -16.849 5.465 5.536 1.00 95.62 91 ALA A O 1
ATOM 725 N N . ASP A 1 92 ? -16.075 7.378 4.637 1.00 95.69 92 ASP A N 1
ATOM 726 C CA . ASP A 1 92 ? -16.982 8.278 5.349 1.00 95.69 92 ASP A CA 1
ATOM 727 C C . ASP A 1 92 ? -18.440 8.130 4.901 1.00 95.69 92 ASP A C 1
ATOM 729 O O . ASP A 1 92 ? -19.355 8.211 5.719 1.00 95.69 92 ASP A O 1
ATOM 733 N N . ARG A 1 93 ? -18.677 7.929 3.596 1.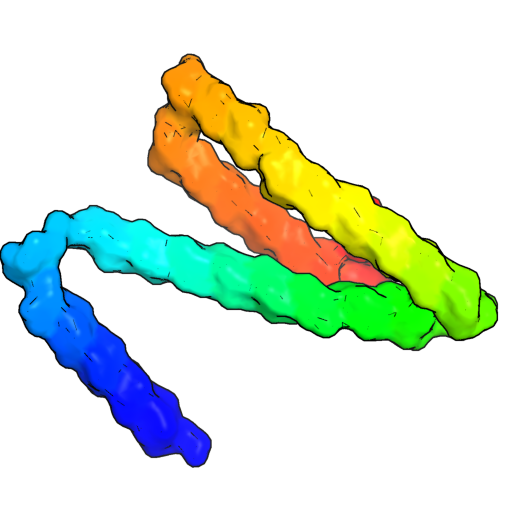00 94.62 93 ARG A N 1
ATOM 734 C CA . ARG A 1 93 ? -20.030 8.011 3.019 1.00 94.62 93 ARG A CA 1
ATOM 735 C C . ARG A 1 93 ? -20.694 6.671 2.731 1.00 94.62 93 ARG A C 1
ATOM 737 O O . ARG A 1 93 ? -21.918 6.631 2.650 1.00 94.62 93 ARG A O 1
ATOM 744 N N . VAL A 1 94 ? -19.924 5.600 2.523 1.00 94.75 94 VAL A N 1
ATOM 745 C CA . VAL A 1 94 ? -20.463 4.344 1.965 1.00 94.75 94 VAL A CA 1
ATOM 746 C C . VAL A 1 94 ? -20.133 3.131 2.828 1.00 94.75 94 VAL A C 1
ATOM 748 O O . VAL A 1 94 ? -21.030 2.393 3.230 1.00 94.75 94 VAL A O 1
ATOM 751 N N . LEU A 1 95 ? -18.848 2.882 3.088 1.00 92.00 95 LEU A N 1
ATOM 752 C CA . LEU A 1 95 ? -18.399 1.595 3.634 1.00 92.00 95 LEU A CA 1
ATOM 753 C C . LEU A 1 95 ? -18.190 1.606 5.153 1.00 92.00 95 LEU A C 1
ATOM 755 O O . LEU A 1 95 ? -18.294 0.554 5.792 1.00 92.00 95 LEU A O 1
ATOM 759 N N . GLY A 1 96 ? -17.887 2.766 5.734 1.00 93.94 96 GLY A N 1
ATOM 760 C CA . GLY A 1 96 ? -17.330 2.868 7.078 1.00 93.94 96 GLY A CA 1
ATOM 761 C C . GLY A 1 96 ? -15.852 2.453 7.126 1.00 93.94 96 GLY A C 1
ATOM 762 O O . GLY A 1 96 ? -15.389 1.603 6.358 1.00 93.94 96 GLY A O 1
ATOM 763 N N . PHE A 1 97 ? -15.107 3.009 8.085 1.00 90.94 97 PHE A N 1
ATOM 764 C CA . PHE A 1 97 ? -13.653 2.823 8.209 1.00 90.94 97 PHE A CA 1
ATOM 765 C C . PHE A 1 97 ? -13.209 1.357 8.262 1.00 90.94 97 PHE A C 1
ATOM 767 O O . PHE A 1 97 ? -12.277 0.969 7.566 1.00 90.94 97 PHE A O 1
ATOM 774 N N . ARG A 1 98 ? -13.894 0.502 9.035 1.00 90.75 98 ARG A N 1
ATOM 775 C CA . ARG A 1 98 ? -13.485 -0.906 9.193 1.00 90.75 98 ARG A CA 1
ATOM 776 C C . ARG A 1 98 ? -13.510 -1.676 7.869 1.00 90.75 98 ARG A C 1
ATOM 778 O O . ARG A 1 98 ? -12.570 -2.410 7.579 1.00 90.75 98 ARG A O 1
ATOM 785 N N . LYS A 1 99 ? -14.574 -1.518 7.074 1.00 93.81 99 LYS A N 1
ATOM 786 C CA . LYS A 1 99 ? -14.700 -2.202 5.776 1.00 93.81 99 LYS A CA 1
ATOM 787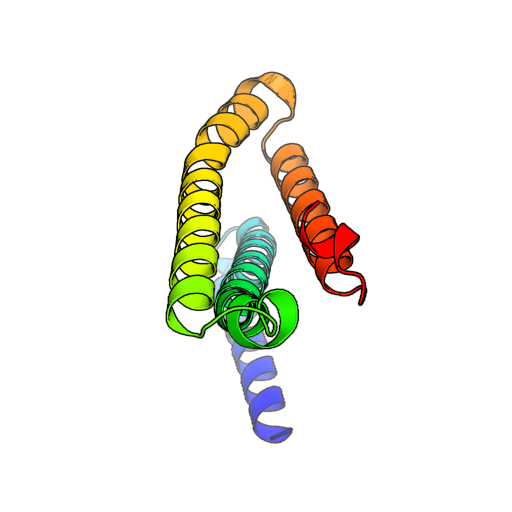 C C . LYS A 1 99 ? -13.753 -1.599 4.742 1.00 93.81 99 LYS A C 1
ATOM 789 O O . LYS A 1 99 ? -13.188 -2.351 3.959 1.00 93.81 99 LYS A O 1
ATOM 794 N N . ALA A 1 100 ? -13.545 -0.282 4.775 1.00 93.88 100 ALA A N 1
ATOM 795 C CA . ALA A 1 100 ? -12.585 0.390 3.903 1.00 93.88 100 ALA A CA 1
ATOM 796 C C . ALA A 1 100 ? -11.146 -0.105 4.145 1.00 93.88 100 ALA A C 1
ATOM 798 O O . ALA A 1 100 ? -10.455 -0.445 3.189 1.00 93.88 100 ALA A O 1
ATOM 799 N N . ILE A 1 101 ? -10.732 -0.249 5.412 1.00 92.06 101 ILE A N 1
ATOM 800 C CA . ILE A 1 101 ? -9.418 -0.807 5.776 1.00 92.06 101 ILE A CA 1
ATOM 801 C C . ILE A 1 101 ? -9.281 -2.251 5.274 1.00 92.06 101 ILE A C 1
ATOM 803 O O . ILE A 1 101 ? -8.277 -2.597 4.659 1.00 92.06 101 ILE A O 1
ATOM 807 N N . MET A 1 102 ? -10.298 -3.095 5.492 1.00 92.75 102 MET A N 1
ATOM 808 C CA . MET A 1 102 ? -10.267 -4.482 5.012 1.00 92.75 102 MET A CA 1
ATOM 809 C C . MET A 1 102 ? -10.192 -4.573 3.485 1.00 92.75 102 MET A C 1
ATOM 811 O O . MET A 1 102 ? -9.441 -5.392 2.964 1.00 92.75 102 MET A O 1
ATOM 815 N N . LEU A 1 103 ? -10.945 -3.733 2.772 1.00 93.88 103 LEU A N 1
ATOM 816 C CA . LEU A 1 103 ? -10.908 -3.674 1.313 1.00 93.88 103 LEU A CA 1
ATOM 817 C C . LEU A 1 103 ? -9.517 -3.267 0.815 1.00 93.88 103 LEU A C 1
ATOM 819 O O . LEU A 1 103 ? -8.974 -3.937 -0.056 1.00 93.88 103 LEU A O 1
ATOM 823 N N . GLY A 1 104 ? -8.922 -2.223 1.400 1.00 92.56 104 GLY A N 1
ATOM 824 C CA . GLY A 1 104 ? -7.563 -1.790 1.068 1.00 92.5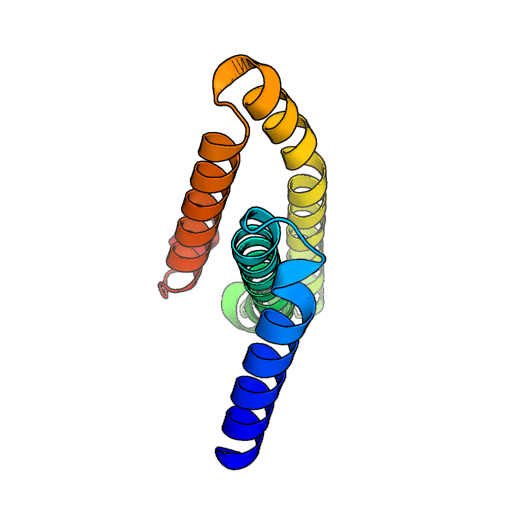6 104 GLY A CA 1
ATOM 825 C C . GLY A 1 104 ? -6.527 -2.892 1.299 1.00 92.56 104 GLY A C 1
ATOM 826 O O . GLY A 1 104 ? -5.712 -3.160 0.420 1.00 92.56 104 GLY A O 1
ATOM 827 N N . ALA A 1 105 ? -6.615 -3.600 2.429 1.00 92.12 105 ALA A N 1
ATOM 828 C CA . ALA A 1 105 ? -5.726 -4.720 2.732 1.00 92.12 105 ALA A CA 1
ATOM 829 C C . ALA A 1 105 ? -5.855 -5.872 1.718 1.00 92.12 105 ALA A C 1
ATOM 831 O O . ALA A 1 105 ? -4.845 -6.428 1.293 1.00 92.12 105 ALA A O 1
ATOM 832 N N . ILE A 1 106 ? -7.080 -6.211 1.297 1.00 94.06 106 ILE A N 1
ATOM 833 C CA . ILE A 1 106 ? -7.321 -7.242 0.274 1.00 94.06 106 ILE A CA 1
ATOM 834 C C . ILE A 1 106 ? -6.759 -6.803 -1.081 1.00 94.06 106 ILE A C 1
ATOM 836 O O . ILE A 1 106 ? -6.077 -7.589 -1.732 1.00 94.06 106 ILE A O 1
ATOM 840 N N . LEU A 1 107 ? -7.007 -5.558 -1.497 1.00 92.94 107 LEU A N 1
ATOM 841 C CA . LEU A 1 107 ? -6.498 -5.024 -2.765 1.00 92.94 107 LEU A CA 1
ATOM 842 C C . LEU A 1 107 ? -4.966 -5.004 -2.798 1.00 92.94 107 LEU A C 1
ATOM 844 O O . LEU A 1 107 ? -4.368 -5.431 -3.781 1.00 92.94 107 LEU A O 1
ATOM 848 N N . MET A 1 108 ? -4.333 -4.579 -1.704 1.00 92.19 108 MET A N 1
ATOM 849 C CA . MET A 1 108 ? -2.879 -4.606 -1.566 1.00 92.19 108 MET A CA 1
ATOM 850 C C . MET A 1 108 ? -2.337 -6.040 -1.632 1.00 92.19 108 MET A C 1
ATOM 852 O O . MET A 1 108 ? -1.384 -6.296 -2.365 1.00 92.19 108 MET A O 1
ATOM 856 N N . ALA A 1 109 ? -2.956 -6.989 -0.921 1.00 91.94 109 ALA A N 1
ATOM 857 C CA . ALA A 1 109 ? -2.551 -8.392 -0.975 1.00 91.94 109 ALA A CA 1
ATOM 858 C C . ALA A 1 109 ? -2.657 -8.956 -2.400 1.00 91.94 109 ALA A C 1
ATOM 860 O O . ALA A 1 109 ? -1.717 -9.593 -2.867 1.00 91.94 109 ALA A O 1
ATOM 861 N N . LEU A 1 110 ? -3.759 -8.682 -3.107 1.00 91.88 110 LEU A N 1
ATOM 862 C CA . LEU A 1 110 ? -3.944 -9.097 -4.499 1.00 91.88 110 LEU A CA 1
ATOM 863 C C . LEU A 1 110 ? -2.857 -8.524 -5.415 1.00 91.88 110 LEU A C 1
ATOM 865 O O . LEU A 1 110 ? -2.275 -9.287 -6.177 1.00 91.88 110 LEU A O 1
ATOM 869 N N . GLY A 1 111 ? -2.526 -7.235 -5.292 1.00 89.19 111 GLY A N 1
ATOM 870 C CA . GLY A 1 111 ? -1.437 -6.629 -6.067 1.00 89.19 111 GLY A CA 1
ATOM 871 C C . GLY A 1 111 ? -0.071 -7.259 -5.772 1.00 89.19 111 GLY A C 1
ATOM 872 O O . GLY A 1 111 ? 0.725 -7.497 -6.672 1.00 89.19 111 GLY A O 1
ATOM 873 N N . HIS A 1 112 ? 0.212 -7.618 -4.518 1.00 88.75 112 HIS A N 1
ATOM 874 C CA . HIS A 1 112 ? 1.440 -8.361 -4.214 1.00 88.75 112 HIS A CA 1
ATOM 875 C C . HIS A 1 112 ? 1.429 -9.786 -4.773 1.00 88.75 112 HIS A C 1
ATOM 877 O O . HIS A 1 112 ? 2.473 -10.272 -5.204 1.00 88.75 112 HIS A O 1
ATOM 883 N N . PHE A 1 113 ? 0.272 -10.450 -4.807 1.00 88.50 113 PHE A N 1
ATOM 884 C CA . PHE A 1 113 ? 0.151 -11.766 -5.427 1.00 88.50 113 PHE A CA 1
ATOM 885 C C . PHE A 1 113 ? 0.360 -11.720 -6.941 1.00 88.50 113 PHE A C 1
ATOM 887 O O . PHE A 1 113 ? 0.993 -12.635 -7.463 1.00 88.50 113 PHE A O 1
ATOM 894 N N . THR A 1 114 ? -0.104 -10.679 -7.644 1.00 85.94 114 THR A N 1
ATOM 895 C CA . THR A 1 114 ? 0.161 -10.550 -9.088 1.00 85.94 114 THR A CA 1
ATOM 896 C C . THR A 1 114 ? 1.654 -10.390 -9.365 1.00 85.94 114 THR A C 1
ATOM 898 O O . THR A 1 114 ? 2.172 -11.056 -10.255 1.00 85.94 114 THR A O 1
ATOM 901 N N . MET A 1 115 ? 2.373 -9.627 -8.534 1.00 81.56 115 MET A N 1
ATOM 902 C CA . MET A 1 115 ? 3.835 -9.490 -8.628 1.00 81.56 115 MET A CA 1
ATOM 903 C C . MET A 1 115 ? 4.618 -10.758 -8.256 1.00 81.56 115 MET A C 1
ATOM 905 O O . MET A 1 115 ? 5.774 -10.895 -8.644 1.00 81.56 115 MET A O 1
ATOM 909 N N . ALA A 1 116 ? 4.032 -11.676 -7.484 1.00 82.75 116 ALA A N 1
ATOM 910 C CA . ALA A 1 116 ? 4.688 -12.930 -7.108 1.00 82.75 116 ALA A CA 1
ATOM 911 C C . ALA A 1 116 ? 4.663 -13.981 -8.232 1.00 82.75 116 ALA A C 1
ATOM 913 O O . ALA A 1 116 ? 5.423 -14.949 -8.186 1.00 82.75 116 ALA A O 1
ATOM 914 N N . ILE A 1 117 ? 3.775 -13.819 -9.215 1.00 81.88 117 ILE A N 1
ATOM 915 C CA . ILE A 1 117 ? 3.659 -14.722 -10.357 1.00 81.88 117 ILE A CA 1
ATOM 916 C C . ILE A 1 117 ? 4.652 -14.268 -11.427 1.00 81.88 117 ILE A C 1
ATOM 918 O O . ILE A 1 117 ? 4.605 -13.127 -11.879 1.00 81.88 117 ILE A O 1
ATOM 922 N N . ASP A 1 118 ? 5.523 -15.179 -11.861 1.00 71.88 118 ASP A N 1
ATOM 923 C CA . ASP A 1 118 ? 6.523 -14.923 -12.902 1.00 71.88 118 ASP A CA 1
ATOM 924 C C . ASP A 1 118 ? 5.874 -14.857 -14.295 1.00 71.88 118 ASP A C 1
ATOM 926 O O . ASP A 1 118 ? 5.891 -15.804 -15.085 1.00 71.88 118 ASP A O 1
ATOM 930 N N . ASN A 1 119 ? 5.178 -13.752 -14.562 1.00 73.88 119 ASN A N 1
ATOM 931 C CA . ASN A 1 119 ? 4.554 -13.484 -15.845 1.00 73.88 119 ASN A CA 1
ATOM 932 C C . ASN A 1 119 ? 4.464 -11.976 -16.101 1.00 73.88 119 ASN A C 1
ATOM 934 O O . ASN A 1 119 ? 3.830 -11.230 -15.353 1.00 73.88 119 ASN A O 1
ATOM 938 N N . ILE A 1 120 ? 5.038 -11.549 -17.226 1.00 67.94 120 ILE A N 1
ATOM 939 C CA . ILE A 1 120 ? 5.127 -10.142 -17.625 1.00 67.94 120 ILE A CA 1
ATOM 940 C C . ILE A 1 120 ? 3.764 -9.435 -17.694 1.00 67.94 120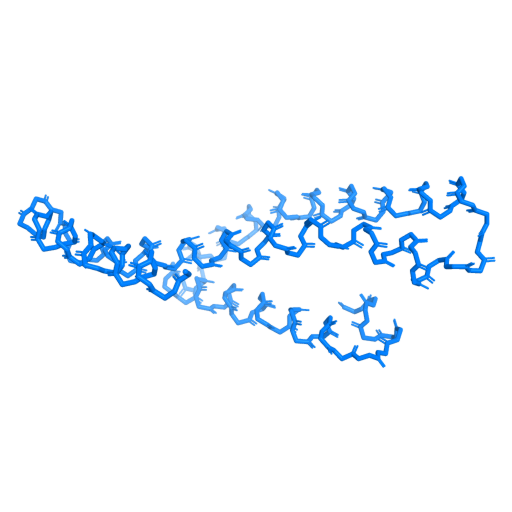 ILE A C 1
ATOM 942 O O . ILE A 1 120 ? 3.669 -8.257 -17.370 1.00 67.94 120 ILE A O 1
ATOM 946 N N . TYR A 1 121 ? 2.692 -10.144 -18.061 1.00 67.88 121 TYR A N 1
ATOM 947 C CA . TYR A 1 121 ? 1.347 -9.569 -18.135 1.00 67.88 121 TYR A CA 1
ATOM 948 C C . TYR A 1 121 ? 0.742 -9.323 -16.753 1.00 67.88 121 TYR A C 1
AT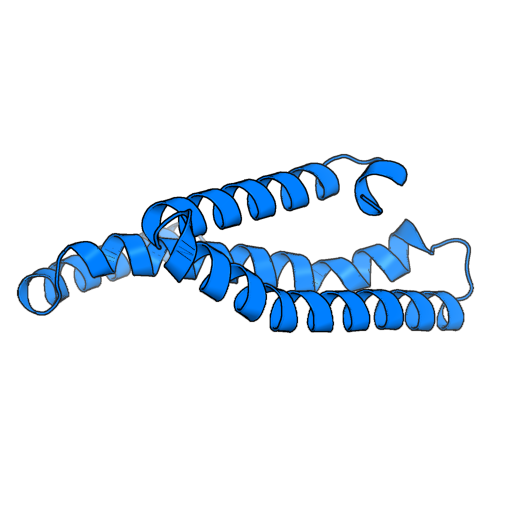OM 950 O O . TYR A 1 121 ? 0.014 -8.352 -16.582 1.00 67.88 121 TYR A O 1
ATOM 958 N N . PHE A 1 122 ? 1.058 -10.167 -15.768 1.00 69.56 122 PHE A N 1
ATOM 959 C CA . PHE A 1 122 ? 0.583 -9.994 -14.393 1.00 69.56 122 PHE A CA 1
ATOM 960 C C . PHE A 1 122 ? 1.295 -8.849 -13.667 1.00 69.56 122 PHE A C 1
ATOM 962 O O . PHE A 1 122 ? 0.733 -8.299 -12.729 1.00 69.56 122 PHE A O 1
ATOM 969 N N . PHE A 1 123 ? 2.487 -8.453 -14.119 1.00 68.31 123 PHE A N 1
ATOM 970 C CA . PHE A 1 123 ? 3.203 -7.309 -13.559 1.00 68.31 123 PHE A CA 1
ATOM 971 C C . PHE A 1 123 ? 2.584 -5.953 -13.946 1.00 68.31 123 PHE A C 1
ATOM 973 O O . PHE A 1 123 ? 2.656 -5.000 -13.176 1.00 68.31 123 PHE A O 1
ATOM 980 N N . PHE A 1 124 ? 1.990 -5.845 -15.141 1.00 66.06 124 PHE A N 1
ATOM 981 C CA . PHE A 1 124 ? 1.413 -4.590 -15.647 1.00 66.06 124 PHE A CA 1
ATOM 982 C C . PHE A 1 124 ? -0.068 -4.374 -15.284 1.00 66.06 124 PHE A C 1
ATOM 984 O O . PHE A 1 124 ? -0.627 -3.340 -15.654 1.00 66.06 124 PHE A O 1
ATOM 991 N N . ILE A 1 125 ? -0.699 -5.337 -14.604 1.00 60.47 125 ILE A N 1
ATOM 992 C CA . ILE A 1 125 ? -2.094 -5.292 -14.125 1.00 60.47 125 ILE A CA 1
ATOM 993 C C . ILE A 1 125 ? -2.113 -4.874 -12.656 1.00 60.47 125 ILE A C 1
ATOM 995 O O . ILE A 1 125 ? -2.911 -3.965 -12.331 1.00 60.47 125 ILE A O 1
#

Sequence (125 aa):
MIGAWVSVAIWVFYILRSQSEVHPKAIVPLFFAEMWERFSFYGMRALLILYMTKELFAYLSQAEADEKAIGIYGAYGALVYGTPVIGGIIADRVLGFRKAIMLGAILMALGHFTMAIDNIYFFFI